Protein AF-A0A2H6HCR6-F1 (afdb_monomer_lite)

pLDDT: mean 75.34, std 10.14, range [51.78, 93.75]

Foldseek 3Di:
DVVVVVCVVVVVVVCCVVVVVVVVCVPPPQPPVNVVVVVCCVVVVVVVVVVVVQCVVDHPVVCVDPAQLNQLVVQLVVVCVVPVDPVVSVVSSVVSSVVRVVVVD

Sequence (105 aa):
MSEFFAYAVVGIGTYFMRSGFILARSDSAMSPVTAQALRFVGPAVLSALVAVAVADGGGITAFVSVRPETLGMLAAIGVAWWKRDVILTVTVGIAAVWILQTFMA

Radius of gyration: 18.73 Å; chains: 1; bounding box: 40×28×48 Å

Secondary structure (DSSP, 8-state):
-HHHHHHHHHHHHHHHHHHHHHHHTTTS---HHHHHHHHTHHHHHHHHHHHHHHHHTTHHHHHHS--HHHHHHHHHHHHHHHH--HHHHHHHHHHHHHHHHHHH-

Structure (mmCIF, N/CA/C/O backbone):
data_AF-A0A2H6HCR6-F1
#
_entry.id   AF-A0A2H6HCR6-F1
#
loop_
_atom_site.group_PDB
_atom_site.id
_atom_site.type_symbol
_atom_site.label_atom_id
_atom_site.label_alt_id
_atom_site.label_comp_id
_atom_site.label_asym_id
_atom_site.label_entity_id
_atom_site.label_seq_id
_atom_site.pdbx_PDB_ins_code
_atom_site.Cartn_x
_atom_site.Cartn_y
_atom_site.Cartn_z
_atom_site.occupancy
_atom_site.B_iso_or_equiv
_atom_site.auth_seq_id
_atom_site.auth_comp_id
_atom_site.auth_asym_id
_atom_site.auth_atom_id
_atom_site.pdbx_PDB_model_num
ATOM 1 N N . MET A 1 1 ? -21.330 -2.407 -21.071 1.00 61.97 1 MET A N 1
ATOM 2 C CA . MET A 1 1 ? -22.376 -2.177 -20.043 1.00 61.97 1 MET A CA 1
ATOM 3 C C . MET A 1 1 ? -22.309 -3.187 -18.888 1.00 61.97 1 MET A C 1
ATOM 5 O O . MET A 1 1 ? -22.628 -2.810 -17.772 1.00 61.97 1 MET A O 1
ATOM 9 N N . SER A 1 2 ? -21.878 -4.438 -19.113 1.00 81.50 2 SER A N 1
ATOM 10 C CA . SER A 1 2 ? -21.773 -5.492 -18.081 1.00 81.50 2 SER A CA 1
ATOM 11 C C . SER A 1 2 ? -20.596 -5.328 -17.111 1.00 81.50 2 SER A C 1
ATOM 13 O O . SER A 1 2 ? -20.726 -5.641 -15.933 1.00 81.50 2 SER A O 1
ATOM 15 N N . GLU A 1 3 ? -19.460 -4.805 -17.573 1.00 85.62 3 GLU A N 1
ATOM 16 C CA . GLU A 1 3 ? -18.246 -4.730 -16.741 1.00 85.62 3 GLU A CA 1
ATOM 17 C C . GLU A 1 3 ? -18.393 -3.742 -15.585 1.00 85.62 3 GLU A C 1
ATOM 19 O O . GLU A 1 3 ? -17.984 -4.018 -14.463 1.00 85.62 3 GLU A O 1
ATOM 24 N N . PHE A 1 4 ? -19.084 -2.625 -15.829 1.00 89.25 4 PHE A N 1
ATOM 25 C CA . PHE A 1 4 ? -19.406 -1.653 -14.789 1.00 89.25 4 PHE A CA 1
ATOM 26 C C . PHE A 1 4 ? -20.231 -2.283 -13.660 1.00 89.25 4 PHE A C 1
ATOM 28 O O . PHE A 1 4 ? -19.981 -2.026 -12.486 1.00 89.25 4 PHE A O 1
ATOM 35 N N . PHE A 1 5 ? -21.178 -3.156 -14.013 1.00 91.56 5 PHE A N 1
ATOM 36 C CA . PHE A 1 5 ? -21.982 -3.876 -13.034 1.00 91.56 5 PHE A CA 1
ATOM 37 C C . PHE A 1 5 ? -21.131 -4.863 -12.224 1.00 91.56 5 PHE A C 1
ATOM 39 O O . PHE A 1 5 ? -21.274 -4.929 -11.007 1.00 91.56 5 PHE A O 1
ATOM 46 N N . ALA A 1 6 ? -20.192 -5.566 -12.867 1.00 90.31 6 ALA A N 1
ATOM 47 C CA . ALA A 1 6 ? -19.258 -6.452 -12.175 1.00 90.31 6 ALA A CA 1
ATOM 48 C C . ALA A 1 6 ? -18.378 -5.688 -11.169 1.00 90.31 6 ALA A C 1
ATOM 50 O O . ALA A 1 6 ? -18.300 -6.083 -10.005 1.00 90.31 6 ALA A O 1
ATOM 51 N N . TYR A 1 7 ? -17.784 -4.557 -11.567 1.00 92.56 7 TYR A N 1
ATOM 52 C CA . TYR A 1 7 ? -16.995 -3.721 -10.654 1.00 92.56 7 TYR A CA 1
ATOM 53 C C . TYR A 1 7 ? -17.834 -3.148 -9.512 1.00 92.56 7 TYR A C 1
ATOM 55 O O . TYR A 1 7 ? -17.372 -3.126 -8.371 1.00 92.56 7 TYR A O 1
ATOM 63 N N . ALA A 1 8 ? -19.074 -2.733 -9.789 1.00 93.00 8 ALA A N 1
ATOM 64 C CA . ALA A 1 8 ? -19.987 -2.253 -8.759 1.00 93.00 8 ALA A CA 1
ATOM 65 C C . ALA A 1 8 ? -20.297 -3.352 -7.731 1.00 93.00 8 ALA A C 1
ATOM 67 O O . ALA A 1 8 ? -20.183 -3.112 -6.532 1.00 93.00 8 ALA A O 1
ATOM 68 N N . VAL A 1 9 ? -20.611 -4.572 -8.180 1.00 93.75 9 VAL A N 1
ATOM 69 C CA . VAL A 1 9 ? -20.882 -5.717 -7.294 1.00 93.75 9 VAL A CA 1
ATOM 70 C C . VAL A 1 9 ? -19.654 -6.075 -6.454 1.00 93.75 9 VAL A C 1
ATOM 72 O O . VAL A 1 9 ? -19.776 -6.233 -5.239 1.00 93.75 9 VAL A O 1
ATOM 75 N N . VAL A 1 10 ? -18.466 -6.148 -7.061 1.00 92.31 10 VAL A N 1
ATOM 76 C CA . VAL A 1 10 ? -17.215 -6.450 -6.341 1.00 92.31 10 VAL A CA 1
ATOM 77 C C . VAL A 1 10 ? -16.872 -5.348 -5.337 1.00 92.31 10 VAL A C 1
ATOM 79 O O . VAL A 1 10 ? -16.521 -5.644 -4.192 1.00 92.31 10 VAL A O 1
ATOM 82 N N . GLY A 1 11 ? -17.002 -4.078 -5.727 1.00 87.94 11 GLY A N 1
ATOM 83 C CA . GLY A 1 11 ? -16.728 -2.934 -4.859 1.00 87.94 11 GLY A CA 1
ATOM 84 C C . GLY A 1 11 ? -17.669 -2.887 -3.658 1.00 87.94 11 GLY A C 1
ATOM 85 O O . GLY A 1 11 ? -17.215 -2.772 -2.518 1.00 87.94 11 GLY A O 1
ATOM 86 N N . ILE A 1 12 ? -18.970 -3.062 -3.901 1.00 91.56 12 ILE A N 1
ATOM 87 C CA . ILE A 1 12 ? -19.993 -3.117 -2.852 1.00 91.56 12 ILE A CA 1
ATOM 88 C C . ILE A 1 12 ? -19.745 -4.314 -1.926 1.00 91.56 12 ILE A C 1
ATOM 90 O O . ILE A 1 12 ? -19.712 -4.143 -0.708 1.00 91.56 12 ILE A O 1
ATOM 94 N N . GLY A 1 13 ? -19.501 -5.505 -2.478 1.00 90.94 13 GLY A N 1
ATOM 95 C CA . GLY A 1 13 ? -19.211 -6.709 -1.695 1.00 90.94 13 GLY A CA 1
ATOM 96 C C . GLY A 1 13 ? -17.974 -6.550 -0.808 1.00 90.94 13 GLY A C 1
ATOM 97 O O . GLY A 1 13 ? -18.022 -6.848 0.384 1.00 90.94 13 GLY A O 1
ATOM 98 N N . THR A 1 14 ? -16.891 -5.991 -1.352 1.00 86.94 14 THR A N 1
ATOM 99 C CA . THR A 1 14 ? -15.653 -5.723 -0.600 1.00 86.94 14 THR A CA 1
ATOM 100 C C . THR A 1 14 ? -15.883 -4.706 0.516 1.00 86.94 14 THR A C 1
ATOM 102 O O . THR A 1 14 ? -15.382 -4.879 1.632 1.00 86.94 14 THR A O 1
ATOM 105 N N . TYR A 1 15 ? -16.663 -3.655 0.238 1.00 84.88 15 TYR A N 1
ATOM 106 C CA . TYR A 1 15 ? -17.020 -2.654 1.236 1.00 84.88 15 TYR A CA 1
ATOM 107 C C . TYR A 1 15 ? -17.812 -3.273 2.385 1.00 84.88 15 TYR A C 1
ATOM 109 O O . TYR A 1 15 ? -17.431 -3.081 3.537 1.00 84.88 15 TYR A O 1
ATOM 117 N N . PHE A 1 16 ? -18.856 -4.052 2.088 1.00 86.50 16 PHE A N 1
ATOM 118 C CA . PHE A 1 16 ? -19.653 -4.740 3.108 1.00 86.50 16 PHE A CA 1
ATOM 119 C C . PHE A 1 16 ? -18.829 -5.735 3.917 1.00 86.50 16 PHE A C 1
ATOM 121 O O . PHE A 1 16 ? -18.986 -5.811 5.133 1.00 86.50 16 PHE A O 1
ATOM 128 N N . MET A 1 17 ? -17.912 -6.458 3.275 1.00 82.06 17 MET A N 1
ATOM 129 C CA . MET A 1 17 ? -17.033 -7.391 3.971 1.00 82.06 17 MET A CA 1
ATOM 130 C C . MET A 1 17 ? -16.120 -6.656 4.960 1.00 82.06 17 MET A C 1
ATOM 132 O O . MET A 1 17 ? -15.976 -7.098 6.093 1.00 82.06 17 MET A O 1
ATOM 136 N N . ARG A 1 18 ? -15.557 -5.495 4.593 1.00 80.69 18 ARG A N 1
ATOM 137 C CA . ARG A 1 18 ? -14.747 -4.681 5.519 1.00 80.69 18 ARG A CA 1
ATOM 138 C C . ARG A 1 18 ? -15.576 -3.982 6.597 1.00 80.69 18 ARG A C 1
ATOM 140 O O . ARG A 1 18 ? -15.180 -3.995 7.759 1.00 80.69 18 ARG A O 1
ATOM 147 N N . SER A 1 19 ? -16.686 -3.346 6.227 1.00 76.44 19 SER A N 1
ATOM 148 C CA . SER A 1 19 ? -17.504 -2.549 7.149 1.00 76.44 19 SER A CA 1
ATOM 149 C C . SER A 1 19 ? -18.314 -3.422 8.103 1.00 76.44 19 SER A C 1
ATOM 151 O O . SER A 1 19 ? -18.473 -3.049 9.262 1.00 76.44 19 SER A O 1
ATOM 153 N N . GLY A 1 20 ? -18.738 -4.610 7.665 1.00 76.75 20 GLY A N 1
ATOM 154 C CA . GLY A 1 20 ? -19.475 -5.573 8.476 1.00 76.75 20 GLY A CA 1
ATOM 155 C C . GLY A 1 20 ? -18.702 -5.996 9.722 1.00 76.75 20 GLY A C 1
ATOM 156 O O . GLY A 1 20 ? -19.254 -5.953 10.816 1.00 76.75 20 GLY A O 1
ATOM 157 N N . PHE A 1 21 ? -17.405 -6.301 9.601 1.00 69.12 21 PHE A N 1
ATOM 158 C CA . PHE A 1 21 ? -16.564 -6.620 10.764 1.00 69.12 21 PHE A CA 1
ATOM 159 C C . PHE A 1 21 ? -16.363 -5.427 11.709 1.00 69.12 21 PHE A C 1
ATOM 161 O O . PHE A 1 21 ? -16.277 -5.617 12.922 1.00 69.12 21 PHE A O 1
ATOM 168 N N . ILE A 1 22 ? -16.296 -4.206 11.172 1.00 72.25 22 ILE A N 1
ATOM 169 C CA . ILE A 1 22 ? -16.089 -2.985 11.964 1.00 72.25 22 ILE A CA 1
ATOM 170 C C . ILE A 1 22 ? -17.365 -2.624 12.738 1.00 72.25 22 ILE A C 1
ATOM 172 O O . ILE A 1 22 ? -17.296 -2.379 13.940 1.00 72.25 22 ILE A O 1
ATOM 176 N N . LEU A 1 23 ? -18.530 -2.642 12.081 1.00 66.38 23 LEU A N 1
ATOM 177 C CA . LEU A 1 23 ? -19.819 -2.332 12.709 1.00 66.38 23 LEU A CA 1
ATOM 178 C C . LEU A 1 23 ? -20.271 -3.433 13.675 1.00 66.38 23 LEU A C 1
ATOM 180 O O . LEU A 1 23 ? -20.725 -3.114 14.769 1.00 66.38 23 LEU A O 1
ATOM 184 N N . ALA A 1 24 ? -20.090 -4.713 13.330 1.00 69.38 24 ALA A N 1
ATOM 185 C CA . ALA A 1 24 ? -20.475 -5.829 14.201 1.00 69.38 24 ALA A CA 1
ATOM 186 C C . ALA A 1 24 ? -19.694 -5.866 15.528 1.00 69.38 24 ALA A C 1
ATOM 188 O O . ALA A 1 24 ? -20.148 -6.476 16.494 1.00 69.38 24 ALA A O 1
ATOM 189 N N . ARG A 1 25 ? -18.520 -5.221 15.595 1.00 59.22 25 ARG A N 1
ATOM 190 C CA . ARG A 1 25 ? -17.706 -5.114 16.817 1.00 59.22 25 ARG A CA 1
ATOM 191 C C . ARG A 1 25 ? -17.771 -3.730 17.473 1.00 59.22 25 ARG A C 1
ATOM 193 O O . ARG A 1 25 ? -17.142 -3.536 18.509 1.00 59.22 25 ARG A O 1
ATOM 200 N N . SER A 1 26 ? -18.543 -2.795 16.915 1.00 61.09 26 SER A N 1
ATOM 201 C CA . SER A 1 26 ? -18.594 -1.400 17.371 1.00 61.09 26 SER A CA 1
ATOM 202 C C . SER A 1 26 ? -19.220 -1.218 18.761 1.00 61.09 26 SER A C 1
ATOM 204 O O . SER A 1 26 ? -18.901 -0.237 19.425 1.00 61.09 26 SER A O 1
ATOM 206 N N . ASP A 1 27 ? -20.073 -2.141 19.217 1.00 60.22 27 ASP A N 1
ATOM 207 C CA . ASP A 1 27 ? -20.738 -2.050 20.532 1.00 60.22 27 ASP A CA 1
ATOM 208 C C . ASP A 1 27 ? -19.830 -2.419 21.717 1.00 60.22 27 ASP A C 1
ATOM 210 O O . ASP A 1 27 ? -20.129 -2.117 22.872 1.00 60.22 27 ASP A O 1
ATOM 214 N N . SER A 1 28 ? -18.696 -3.075 21.465 1.00 59.69 28 SER A N 1
ATOM 215 C CA . SER A 1 28 ? -17.726 -3.379 22.517 1.00 59.69 28 SER A CA 1
ATOM 216 C C . SER A 1 28 ? -16.780 -2.196 22.659 1.00 59.69 28 SER A C 1
ATOM 218 O O . SER A 1 28 ? -16.025 -1.936 21.727 1.00 59.69 28 SER A O 1
ATOM 220 N N . ALA A 1 29 ? -16.812 -1.500 23.804 1.00 60.50 29 ALA A N 1
ATOM 221 C CA . ALA A 1 29 ? -15.923 -0.384 24.138 1.00 60.50 29 ALA A CA 1
ATOM 222 C C . ALA A 1 29 ? -14.511 -0.615 23.571 1.00 60.50 29 ALA A C 1
ATOM 224 O O . ALA A 1 29 ? -13.760 -1.473 24.043 1.00 60.50 29 ALA A O 1
ATOM 225 N N . MET A 1 30 ? -14.203 0.094 22.482 1.00 64.88 30 MET A N 1
ATOM 226 C CA . MET A 1 30 ? -13.015 -0.142 21.671 1.00 64.88 30 MET A CA 1
ATOM 227 C C . MET A 1 30 ? -11.785 0.067 22.559 1.00 64.88 30 MET A C 1
ATOM 229 O O . MET A 1 30 ? -11.526 1.184 23.008 1.00 64.88 30 MET A O 1
ATOM 233 N N . SER A 1 31 ? -11.036 -1.002 22.845 1.00 70.62 31 SER A N 1
ATOM 234 C CA . SER A 1 31 ? -9.812 -0.890 23.641 1.00 70.62 31 SER A CA 1
ATOM 235 C C . SER A 1 31 ? -8.849 0.090 22.954 1.00 70.62 31 SER A C 1
ATOM 237 O O . SER A 1 31 ? -8.699 0.029 21.726 1.00 70.62 31 SER A O 1
ATOM 239 N N . PRO A 1 32 ? -8.161 0.977 23.700 1.00 76.44 32 PRO A N 1
ATOM 240 C CA . PRO A 1 32 ? -7.222 1.945 23.127 1.00 76.44 32 PRO A CA 1
ATOM 241 C C . PRO A 1 32 ? -6.141 1.283 22.255 1.00 76.44 32 PRO A C 1
ATOM 243 O O . PRO A 1 32 ? -5.671 1.883 21.289 1.00 76.44 32 PRO A O 1
ATOM 246 N N . VAL A 1 33 ? -5.807 0.017 22.527 1.00 79.06 33 VAL A N 1
ATOM 247 C CA . VAL A 1 33 ? -4.870 -0.784 21.724 1.00 79.06 33 VAL A CA 1
ATOM 248 C C . VAL A 1 33 ? -5.416 -1.057 20.317 1.00 79.06 33 VAL A C 1
ATOM 250 O O . VAL A 1 33 ? -4.698 -0.895 19.332 1.00 79.06 33 VAL A O 1
ATOM 253 N N . THR A 1 34 ? -6.695 -1.421 20.191 1.00 77.25 34 THR A N 1
ATOM 254 C CA . THR A 1 34 ? -7.331 -1.722 18.898 1.00 77.25 34 THR A CA 1
ATOM 255 C C . THR A 1 34 ? -7.509 -0.461 18.057 1.00 77.25 34 THR A C 1
ATOM 257 O O . THR A 1 34 ? -7.264 -0.491 16.852 1.00 77.25 34 THR A O 1
ATOM 260 N N . ALA A 1 35 ? -7.864 0.666 18.681 1.00 77.69 35 ALA A N 1
ATOM 261 C CA . ALA A 1 35 ? -7.948 1.956 17.995 1.00 77.69 35 ALA A CA 1
ATOM 262 C C . ALA A 1 35 ? -6.578 2.405 17.454 1.00 77.69 35 ALA A C 1
ATOM 264 O O . ALA A 1 35 ? -6.481 2.888 16.323 1.00 77.69 35 ALA A O 1
ATOM 265 N N . GLN A 1 36 ? -5.510 2.191 18.228 1.00 79.25 36 GLN A N 1
ATOM 266 C CA . GLN A 1 36 ? -4.148 2.482 17.787 1.00 79.25 36 GLN A CA 1
ATOM 267 C C . GLN A 1 36 ? -3.704 1.544 16.654 1.00 79.25 36 GLN A C 1
ATOM 269 O O . GLN A 1 36 ? -3.105 2.011 15.689 1.00 79.25 36 GLN A O 1
ATOM 274 N N . ALA A 1 37 ? -4.049 0.255 16.711 1.00 78.44 37 ALA A N 1
ATOM 275 C CA . ALA A 1 37 ? -3.782 -0.690 15.626 1.00 78.44 37 ALA A CA 1
ATOM 276 C C . ALA A 1 37 ? -4.523 -0.314 14.328 1.00 78.44 37 ALA A C 1
ATOM 278 O O . ALA A 1 37 ? -3.932 -0.357 13.248 1.00 78.44 37 ALA A O 1
ATOM 279 N N . LEU A 1 38 ? -5.782 0.135 14.420 1.00 79.25 38 LEU A N 1
ATOM 280 C CA . LEU A 1 38 ? -6.569 0.566 13.258 1.00 79.25 38 LEU A CA 1
ATOM 281 C C . LEU A 1 38 ? -5.947 1.762 12.522 1.00 79.25 38 LEU A C 1
ATOM 283 O O . LEU A 1 38 ? -6.036 1.833 11.297 1.00 79.25 38 LEU A O 1
ATOM 287 N N . ARG A 1 39 ? -5.258 2.667 13.231 1.00 81.81 39 ARG A N 1
ATOM 288 C CA . ARG A 1 39 ? -4.526 3.789 12.608 1.00 81.81 39 ARG A CA 1
ATOM 289 C C . ARG A 1 39 ? -3.392 3.322 11.688 1.00 81.81 39 ARG A C 1
ATOM 291 O O . ARG A 1 39 ? -3.069 4.020 10.731 1.00 81.81 39 ARG A 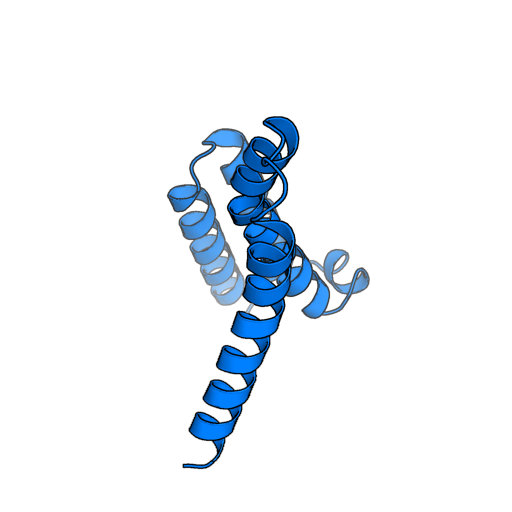O 1
ATOM 298 N N . PHE A 1 40 ? -2.826 2.139 11.930 1.00 81.12 40 PHE A N 1
ATOM 299 C CA . PHE A 1 40 ? -1.775 1.560 11.089 1.00 81.12 40 PHE A CA 1
ATOM 300 C C . PHE A 1 40 ? -2.308 0.736 9.912 1.00 81.12 40 PHE A C 1
ATOM 302 O O . PHE A 1 40 ? -1.528 0.369 9.036 1.00 81.12 40 PHE A O 1
ATOM 309 N N . VAL A 1 41 ? -3.619 0.485 9.830 1.00 81.88 41 VAL A N 1
ATOM 310 C CA . VAL A 1 41 ? -4.206 -0.316 8.742 1.00 81.88 41 VAL A CA 1
ATOM 311 C C . VAL A 1 41 ? -3.982 0.342 7.384 1.00 81.88 41 VAL A C 1
ATOM 313 O O . VAL A 1 41 ? -3.608 -0.350 6.447 1.00 81.88 41 VAL A O 1
ATOM 316 N N . GLY A 1 42 ? -4.152 1.662 7.268 1.00 83.88 42 GLY A N 1
ATOM 317 C CA . GLY A 1 42 ? -3.889 2.394 6.020 1.00 83.88 42 GLY A CA 1
ATOM 318 C C . GLY A 1 42 ? -2.481 2.134 5.459 1.00 83.88 42 GLY A C 1
ATOM 319 O O . GLY A 1 42 ? -2.361 1.559 4.375 1.00 83.88 42 GLY A O 1
ATOM 320 N N . PRO A 1 43 ? -1.411 2.488 6.194 1.00 81.56 43 PRO A N 1
ATOM 321 C CA . PRO A 1 43 ? -0.040 2.237 5.746 1.00 81.56 43 PRO A CA 1
ATOM 322 C C . PRO A 1 43 ? 0.308 0.741 5.619 1.00 81.56 43 PRO A C 1
ATOM 324 O O . PRO A 1 43 ? 1.061 0.372 4.716 1.00 81.56 43 PRO A O 1
ATOM 327 N N . ALA A 1 44 ? -0.265 -0.140 6.448 1.00 84.38 44 ALA A N 1
ATOM 328 C CA . ALA A 1 44 ? -0.050 -1.587 6.341 1.00 84.38 44 ALA A CA 1
ATOM 329 C C . ALA A 1 44 ? -0.664 -2.169 5.059 1.00 84.38 44 ALA A C 1
ATOM 331 O O . ALA A 1 44 ? -0.019 -2.952 4.366 1.00 84.38 44 ALA A O 1
ATOM 332 N N . VAL A 1 45 ? -1.884 -1.752 4.708 1.00 84.38 45 VAL A N 1
ATOM 333 C CA . VAL A 1 45 ? -2.561 -2.174 3.475 1.00 84.38 45 VAL A CA 1
ATOM 334 C C . VAL A 1 45 ? -1.807 -1.665 2.253 1.00 84.38 45 VAL A C 1
ATOM 336 O O . VAL A 1 45 ? -1.598 -2.442 1.329 1.00 84.38 45 VAL A O 1
ATOM 339 N N . LEU A 1 46 ? -1.349 -0.408 2.247 1.00 81.06 46 LEU A N 1
ATOM 340 C CA . LEU A 1 46 ? -0.517 0.106 1.151 1.00 81.06 46 LEU A CA 1
ATOM 341 C C . LEU A 1 46 ? 0.763 -0.722 0.980 1.00 81.06 46 LEU A C 1
ATOM 343 O O . LEU A 1 46 ? 1.096 -1.107 -0.136 1.00 81.06 46 LEU A O 1
ATOM 347 N N . SER A 1 47 ? 1.434 -1.062 2.083 1.00 81.50 47 SER A N 1
ATOM 348 C CA . SER A 1 47 ? 2.632 -1.914 2.056 1.00 81.50 47 SER A CA 1
ATOM 349 C C . SER A 1 47 ? 2.329 -3.314 1.511 1.00 81.50 47 SER A C 1
ATOM 351 O O . SER A 1 47 ? 3.077 -3.833 0.686 1.00 81.50 47 SER A O 1
ATOM 353 N N . ALA A 1 48 ? 1.208 -3.910 1.925 1.00 84.44 48 ALA A N 1
ATOM 354 C CA . ALA A 1 48 ? 0.774 -5.218 1.448 1.00 84.44 48 ALA A CA 1
ATOM 355 C C . ALA A 1 48 ? 0.417 -5.204 -0.046 1.00 84.44 48 ALA A C 1
ATOM 357 O O . ALA A 1 48 ? 0.797 -6.121 -0.766 1.00 84.44 48 ALA A O 1
ATOM 358 N N . LEU A 1 49 ? -0.262 -4.157 -0.527 1.00 83.00 49 LEU A N 1
ATOM 359 C CA . LEU A 1 49 ? -0.583 -3.993 -1.947 1.00 83.00 49 LEU A CA 1
ATOM 360 C C . LEU A 1 49 ? 0.682 -3.893 -2.797 1.00 83.00 49 LEU A C 1
ATOM 362 O O . LEU A 1 49 ? 0.770 -4.558 -3.823 1.00 83.00 49 LEU A O 1
ATOM 366 N N . VAL A 1 50 ? 1.673 -3.115 -2.352 1.00 76.62 50 VAL A N 1
ATOM 367 C CA . VAL A 1 50 ? 2.976 -3.037 -3.028 1.00 76.62 50 VAL A CA 1
ATOM 368 C C . VAL A 1 50 ? 3.666 -4.400 -3.020 1.00 76.62 50 VAL A C 1
ATOM 370 O O . VAL A 1 50 ? 4.147 -4.841 -4.058 1.00 76.62 50 VAL A O 1
ATOM 373 N N . ALA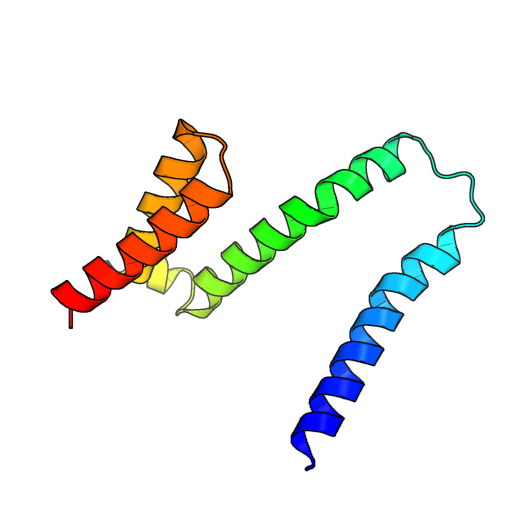 A 1 51 ? 3.673 -5.101 -1.884 1.00 78.25 51 ALA A N 1
ATOM 374 C CA . ALA A 1 51 ? 4.280 -6.425 -1.784 1.00 78.25 51 ALA A CA 1
ATOM 375 C C . ALA A 1 51 ? 3.636 -7.436 -2.748 1.00 78.25 51 ALA A C 1
ATOM 377 O O . ALA A 1 51 ? 4.351 -8.157 -3.440 1.00 78.25 51 ALA A O 1
ATOM 378 N N . VAL A 1 52 ? 2.301 -7.456 -2.835 1.00 78.12 52 VAL A N 1
ATOM 379 C CA . VAL A 1 52 ? 1.566 -8.320 -3.770 1.00 78.12 52 VAL A CA 1
ATOM 380 C C . VAL A 1 52 ? 1.834 -7.914 -5.216 1.00 78.12 52 VAL A C 1
ATOM 382 O O . VAL A 1 52 ? 2.143 -8.781 -6.022 1.00 78.12 52 VAL A O 1
ATOM 385 N N . ALA A 1 53 ? 1.789 -6.619 -5.542 1.00 74.94 53 ALA A N 1
ATOM 386 C CA . ALA A 1 53 ? 2.045 -6.130 -6.897 1.00 74.94 53 ALA A CA 1
ATOM 387 C C . ALA A 1 53 ? 3.438 -6.525 -7.409 1.00 74.94 53 ALA A C 1
ATOM 389 O O . ALA A 1 53 ? 3.598 -6.867 -8.577 1.00 74.94 53 ALA A O 1
ATOM 390 N N . VAL A 1 54 ? 4.443 -6.519 -6.531 1.00 68.25 54 VAL A N 1
ATOM 391 C CA . VAL A 1 54 ? 5.786 -6.985 -6.889 1.00 68.25 54 VAL A CA 1
ATOM 392 C C . VAL A 1 54 ? 5.830 -8.512 -6.999 1.00 68.25 54 VAL A C 1
ATOM 394 O O . VAL A 1 54 ? 6.457 -9.042 -7.914 1.00 68.25 54 VAL A O 1
ATOM 397 N N . ALA A 1 55 ? 5.164 -9.234 -6.094 1.00 70.19 55 ALA A N 1
ATOM 398 C CA . ALA A 1 55 ? 5.149 -10.696 -6.103 1.00 70.19 55 ALA A CA 1
ATOM 399 C C . ALA A 1 55 ? 4.443 -11.286 -7.340 1.00 70.19 55 ALA A C 1
ATOM 401 O O . ALA A 1 55 ? 4.900 -12.296 -7.880 1.00 70.19 55 ALA A O 1
ATOM 402 N N . ASP A 1 56 ? 3.369 -10.649 -7.810 1.00 66.31 56 ASP A N 1
ATOM 403 C CA . ASP A 1 56 ? 2.562 -11.105 -8.951 1.00 66.31 56 ASP A CA 1
ATOM 404 C C . ASP A 1 56 ? 3.292 -10.929 -10.301 1.00 66.31 56 ASP A C 1
ATOM 406 O O . ASP A 1 56 ? 3.001 -11.617 -11.274 1.00 66.31 56 ASP A O 1
ATOM 410 N N . GLY A 1 57 ? 4.336 -10.088 -10.355 1.00 59.28 57 GLY A N 1
ATOM 411 C CA . GLY A 1 57 ? 5.168 -9.862 -11.548 1.00 59.28 57 GLY A CA 1
ATOM 412 C C . GLY A 1 57 ? 6.045 -11.049 -11.997 1.00 59.28 57 GLY A C 1
ATOM 413 O O . GLY A 1 57 ? 6.730 -10.941 -13.020 1.00 59.28 57 GLY A O 1
ATOM 414 N N . GLY A 1 58 ? 6.038 -12.172 -11.266 1.00 56.12 58 GLY A N 1
ATOM 415 C CA . GLY A 1 58 ? 6.713 -13.426 -11.645 1.00 56.12 58 GLY A CA 1
ATOM 416 C C . GLY A 1 58 ? 7.269 -14.270 -10.484 1.00 56.12 58 GLY A C 1
ATOM 417 O O . GLY A 1 58 ? 8.199 -15.056 -10.687 1.00 56.12 58 GLY A O 1
ATOM 418 N N . GLY A 1 59 ? 6.732 -14.112 -9.267 1.00 54.31 59 GLY A N 1
ATOM 419 C CA . GLY A 1 59 ? 7.128 -14.870 -8.076 1.00 54.31 59 GLY A CA 1
ATOM 420 C C . GLY A 1 59 ? 8.498 -14.479 -7.505 1.00 54.31 59 GLY A C 1
ATOM 421 O O . GLY A 1 59 ? 9.181 -13.592 -8.011 1.00 54.31 59 GLY A O 1
ATOM 422 N N . ILE A 1 60 ? 8.946 -15.173 -6.449 1.00 51.78 60 ILE A N 1
ATOM 423 C CA . ILE A 1 60 ? 10.279 -14.981 -5.824 1.00 51.78 60 ILE A CA 1
ATOM 424 C C . ILE A 1 60 ? 11.414 -15.133 -6.861 1.00 51.78 60 ILE A C 1
ATOM 426 O O . ILE A 1 60 ? 12.472 -14.524 -6.746 1.00 51.78 60 ILE A O 1
ATOM 430 N N . THR A 1 61 ? 11.172 -15.885 -7.933 1.00 51.94 61 THR A N 1
ATOM 431 C CA . THR A 1 61 ? 12.072 -16.037 -9.083 1.00 51.94 61 THR A CA 1
ATOM 432 C C . THR A 1 61 ? 12.234 -14.764 -9.920 1.00 51.94 61 THR A C 1
ATOM 434 O O . THR A 1 61 ? 13.313 -14.537 -10.467 1.00 51.94 61 THR A O 1
ATOM 437 N N . ALA A 1 62 ? 11.223 -13.890 -9.983 1.00 53.06 62 ALA A N 1
ATOM 438 C CA . ALA A 1 62 ? 11.337 -12.586 -10.638 1.00 53.06 62 ALA A CA 1
ATOM 439 C C . ALA A 1 62 ? 12.197 -11.599 -9.840 1.00 53.06 62 ALA A C 1
ATOM 441 O O . ALA A 1 62 ? 12.857 -10.766 -10.451 1.00 53.06 62 ALA A O 1
ATOM 442 N N . PHE A 1 63 ? 12.274 -11.738 -8.510 1.00 52.12 63 PHE A N 1
ATOM 443 C CA . PHE A 1 63 ? 13.203 -10.953 -7.683 1.00 52.12 63 PHE A CA 1
ATOM 444 C C . PHE A 1 63 ? 14.676 -11.260 -7.981 1.00 52.12 63 PHE A C 1
ATOM 446 O O . PHE A 1 63 ? 15.529 -10.401 -7.777 1.00 52.12 63 PHE A O 1
ATOM 453 N N . VAL A 1 64 ? 14.978 -12.471 -8.460 1.00 55.28 64 VAL A N 1
ATOM 454 C CA . VAL A 1 64 ? 16.346 -12.897 -8.806 1.00 55.28 64 VAL A CA 1
ATOM 455 C C . VAL A 1 64 ? 16.760 -12.397 -10.195 1.00 55.28 64 VAL A C 1
ATOM 457 O O . VAL A 1 64 ? 17.948 -12.252 -10.473 1.00 55.28 64 VAL A O 1
ATOM 460 N N . SER A 1 65 ? 15.797 -12.088 -11.066 1.00 59.53 65 SER A N 1
ATOM 461 C CA . SER A 1 65 ? 16.080 -11.517 -12.383 1.00 59.53 65 SER A CA 1
ATOM 462 C C . SER A 1 65 ? 16.256 -9.999 -12.286 1.00 59.53 65 SER A C 1
ATOM 464 O O . SER A 1 65 ? 15.433 -9.298 -11.693 1.00 59.53 65 SER A O 1
ATOM 466 N N . VAL A 1 66 ? 17.325 -9.474 -12.892 1.00 65.44 66 VAL A N 1
ATOM 467 C CA . VAL A 1 66 ? 17.580 -8.027 -12.994 1.00 65.44 66 VAL A CA 1
ATOM 468 C C . VAL A 1 66 ? 16.591 -7.434 -13.995 1.00 65.44 66 VAL A C 1
ATOM 470 O O . VAL A 1 66 ? 16.880 -7.320 -15.183 1.00 65.44 66 VAL A O 1
ATOM 473 N N . ARG A 1 67 ? 15.387 -7.121 -13.519 1.00 67.25 67 ARG A N 1
ATOM 474 C CA . ARG A 1 67 ? 14.329 -6.492 -14.303 1.00 67.25 67 ARG A CA 1
ATOM 475 C C . ARG A 1 67 ? 14.160 -5.022 -13.896 1.00 67.25 67 ARG A C 1
ATOM 477 O O . ARG A 1 67 ? 14.465 -4.661 -12.756 1.00 67.25 67 ARG A O 1
ATOM 484 N N . PRO A 1 68 ? 13.635 -4.163 -14.786 1.00 68.31 68 PRO A N 1
ATOM 485 C CA . PRO A 1 68 ? 13.351 -2.762 -14.475 1.00 68.31 68 PRO A CA 1
ATOM 486 C C . PRO A 1 68 ? 12.499 -2.580 -13.213 1.00 68.31 68 PRO A C 1
ATOM 488 O O . PRO A 1 68 ? 12.721 -1.646 -12.443 1.00 68.31 68 PRO A O 1
ATOM 491 N N . GLU A 1 69 ? 11.542 -3.483 -12.970 1.00 69.88 69 GLU A N 1
ATOM 492 C CA . GLU A 1 69 ? 10.627 -3.369 -11.834 1.00 69.8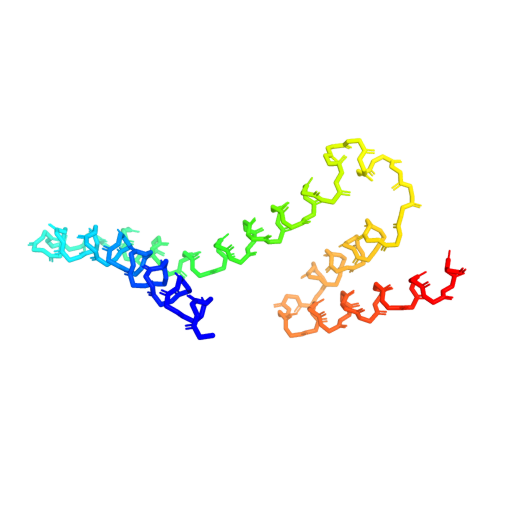8 69 GLU A CA 1
ATOM 493 C C . GLU A 1 69 ? 11.327 -3.630 -10.488 1.00 69.88 69 GLU A C 1
ATOM 495 O O . GLU A 1 69 ? 11.053 -2.936 -9.507 1.00 69.88 69 GLU A O 1
ATOM 500 N N . THR A 1 70 ? 12.275 -4.575 -10.434 1.00 70.88 70 THR A N 1
ATOM 501 C CA . THR A 1 70 ? 13.007 -4.905 -9.197 1.00 70.88 70 THR A CA 1
ATOM 502 C C . THR A 1 70 ? 14.010 -3.814 -8.828 1.00 70.88 70 THR A C 1
ATOM 504 O O . THR A 1 70 ? 14.108 -3.427 -7.661 1.00 70.88 70 THR A O 1
ATOM 507 N N . LEU A 1 71 ? 14.690 -3.236 -9.822 1.00 73.31 71 LEU A N 1
ATOM 508 C CA . LEU A 1 71 ? 15.570 -2.079 -9.634 1.00 73.31 71 LEU A CA 1
ATOM 509 C C . LEU A 1 71 ? 14.789 -0.817 -9.227 1.00 73.31 71 LEU A C 1
ATOM 511 O O . LEU A 1 71 ? 15.212 -0.102 -8.316 1.00 73.31 71 LEU A O 1
ATOM 515 N N . GLY A 1 72 ? 13.623 -0.572 -9.835 1.00 73.94 72 GLY A N 1
ATOM 516 C CA . GLY A 1 72 ? 12.735 0.529 -9.449 1.00 73.94 72 GLY A CA 1
ATOM 517 C C . GLY A 1 72 ? 12.223 0.402 -8.010 1.00 73.94 72 GLY A C 1
ATOM 518 O O . GLY A 1 72 ? 12.195 1.386 -7.267 1.00 73.94 72 GLY A O 1
ATOM 519 N N . MET A 1 73 ? 11.901 -0.819 -7.572 1.00 73.00 73 MET A N 1
ATOM 520 C CA . MET A 1 73 ? 11.514 -1.098 -6.187 1.00 73.00 73 MET A CA 1
ATOM 521 C C . MET A 1 73 ? 12.660 -0.845 -5.200 1.00 73.00 73 MET A C 1
ATOM 523 O O . MET A 1 73 ? 12.438 -0.215 -4.166 1.00 73.00 73 MET A O 1
ATOM 527 N N . LEU A 1 74 ? 13.884 -1.291 -5.503 1.00 79.31 74 LEU A N 1
ATOM 528 C CA . LEU A 1 74 ? 15.051 -1.035 -4.649 1.00 79.31 74 LEU A CA 1
ATOM 529 C C . LEU A 1 74 ? 15.333 0.466 -4.508 1.00 79.31 74 LEU A C 1
ATOM 531 O O . LEU A 1 74 ? 15.594 0.938 -3.399 1.00 79.31 74 LEU A O 1
ATOM 535 N N . ALA A 1 75 ? 15.214 1.224 -5.601 1.00 76.81 75 ALA A N 1
ATOM 536 C CA . ALA A 1 75 ? 15.335 2.679 -5.571 1.00 76.81 75 ALA A CA 1
ATOM 537 C C . ALA A 1 75 ? 14.250 3.319 -4.688 1.00 76.81 75 ALA A C 1
ATOM 539 O O . ALA A 1 75 ? 14.560 4.158 -3.840 1.00 76.81 75 ALA A O 1
ATOM 540 N N . ALA A 1 76 ? 12.993 2.880 -4.822 1.00 73.94 76 ALA A N 1
ATOM 541 C CA . ALA A 1 76 ? 11.893 3.354 -3.986 1.00 73.94 76 ALA A CA 1
ATOM 542 C C . ALA A 1 76 ? 12.133 3.051 -2.496 1.00 73.94 76 ALA A C 1
ATOM 544 O O . ALA A 1 76 ? 11.979 3.939 -1.660 1.00 73.94 76 ALA A O 1
ATOM 545 N N . ILE A 1 77 ? 12.578 1.837 -2.153 1.00 76.75 77 ILE A N 1
ATOM 546 C CA . ILE A 1 77 ? 12.922 1.462 -0.771 1.00 76.75 77 ILE A CA 1
ATOM 547 C C . ILE A 1 77 ? 14.054 2.349 -0.238 1.00 76.75 77 ILE A C 1
ATOM 549 O O . ILE A 1 77 ? 13.951 2.860 0.878 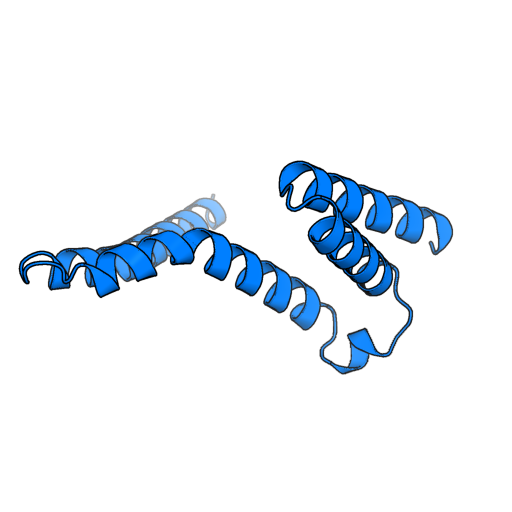1.00 76.75 77 ILE A O 1
ATOM 553 N N . GLY A 1 78 ? 15.095 2.594 -1.037 1.00 79.62 78 GLY A N 1
ATOM 554 C CA . GLY A 1 78 ? 16.198 3.480 -0.661 1.00 79.62 78 GLY A CA 1
ATOM 555 C C . GLY A 1 78 ? 15.729 4.902 -0.336 1.00 79.62 78 GLY A C 1
ATOM 556 O O . GLY A 1 78 ? 16.105 5.463 0.696 1.00 79.62 78 GLY A O 1
ATOM 557 N N . VAL A 1 79 ? 14.843 5.472 -1.158 1.00 74.81 79 VAL A N 1
ATOM 558 C CA . VAL A 1 79 ? 14.278 6.810 -0.909 1.00 74.81 79 VAL A CA 1
ATOM 559 C C . VAL A 1 79 ? 13.347 6.825 0.304 1.00 74.81 79 VAL A C 1
ATOM 561 O O . VAL A 1 79 ? 13.395 7.776 1.093 1.00 74.81 79 VAL A O 1
ATOM 564 N N . ALA A 1 80 ? 12.562 5.762 0.504 1.00 74.06 80 ALA A N 1
ATOM 565 C CA . ALA A 1 80 ? 11.682 5.617 1.663 1.00 74.06 80 ALA A CA 1
ATOM 566 C C . ALA A 1 80 ? 12.468 5.715 2.979 1.00 74.06 80 ALA A C 1
ATOM 568 O O . ALA A 1 80 ? 12.046 6.397 3.917 1.00 74.06 80 ALA A O 1
ATOM 569 N 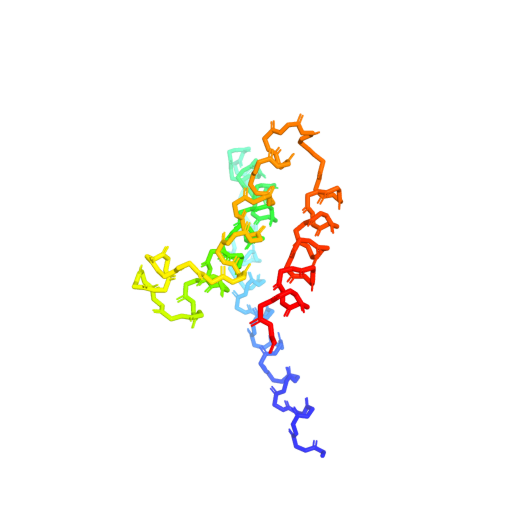N . TRP A 1 81 ? 13.635 5.064 3.031 1.00 76.94 81 TRP A N 1
ATOM 570 C CA . TRP A 1 81 ? 14.511 5.053 4.203 1.00 76.94 81 TRP A CA 1
ATOM 571 C C . TRP A 1 81 ? 15.178 6.404 4.457 1.00 76.94 81 TRP A C 1
ATOM 573 O O . TRP A 1 81 ? 15.450 6.742 5.608 1.00 76.94 81 TRP A O 1
ATOM 583 N N . TRP A 1 82 ? 15.413 7.194 3.408 1.00 72.06 82 TRP A N 1
ATOM 584 C CA . TRP A 1 82 ? 16.157 8.444 3.524 1.00 72.06 82 TRP A CA 1
ATOM 585 C C . TRP A 1 82 ? 15.283 9.642 3.904 1.00 72.06 82 TRP A C 1
ATOM 587 O O . TRP A 1 82 ? 15.669 10.449 4.748 1.00 72.06 82 TRP A O 1
ATOM 597 N N . LYS A 1 83 ? 14.093 9.766 3.303 1.00 70.44 83 LYS A N 1
ATOM 598 C CA . LYS A 1 83 ? 13.237 10.954 3.472 1.00 70.44 83 LYS A CA 1
ATOM 599 C C . LYS A 1 83 ? 12.009 10.736 4.351 1.00 70.44 83 LYS A C 1
ATOM 601 O O . LYS A 1 83 ? 11.430 11.728 4.783 1.00 70.44 83 LYS A O 1
ATOM 606 N N . ARG A 1 84 ? 11.604 9.483 4.615 1.00 71.75 84 ARG A N 1
ATOM 607 C CA . ARG A 1 84 ? 10.333 9.135 5.293 1.00 71.75 84 ARG A CA 1
ATOM 608 C C . ARG A 1 84 ? 9.105 9.874 4.719 1.00 71.75 84 ARG A C 1
ATOM 610 O O . ARG A 1 84 ? 8.101 10.028 5.408 1.00 71.75 84 ARG A O 1
ATOM 617 N N . ASP A 1 85 ? 9.184 10.307 3.460 1.00 75.38 85 ASP A N 1
ATOM 618 C CA . ASP A 1 85 ? 8.154 11.073 2.759 1.00 75.38 85 ASP A CA 1
ATOM 619 C C . ASP A 1 85 ? 7.544 10.207 1.656 1.00 75.38 85 ASP A C 1
ATOM 621 O O . ASP A 1 85 ? 8.200 9.858 0.670 1.00 75.38 85 ASP A O 1
ATOM 625 N N . VAL A 1 86 ? 6.274 9.850 1.838 1.00 73.81 86 VAL A N 1
ATOM 626 C CA . VAL A 1 86 ? 5.538 8.941 0.952 1.00 73.81 86 VAL A CA 1
ATOM 627 C C . VAL A 1 86 ? 5.427 9.504 -0.467 1.00 73.81 86 VAL A C 1
ATOM 629 O O . VAL A 1 86 ? 5.575 8.746 -1.424 1.00 73.81 86 VAL A O 1
ATOM 632 N N . ILE A 1 87 ? 5.232 10.818 -0.627 1.00 79.56 87 ILE A N 1
ATOM 633 C CA . ILE A 1 87 ? 5.045 11.436 -1.949 1.00 79.56 87 ILE A CA 1
ATOM 634 C C . ILE A 1 87 ? 6.343 11.345 -2.751 1.00 79.56 87 ILE A C 1
ATOM 636 O O . ILE A 1 87 ? 6.333 10.924 -3.910 1.00 79.56 87 ILE A O 1
ATOM 640 N N . LEU A 1 88 ? 7.472 11.672 -2.118 1.00 76.12 88 LEU A N 1
ATOM 641 C CA . LEU A 1 88 ? 8.795 11.530 -2.730 1.00 76.12 88 LEU A CA 1
ATOM 642 C C . LEU A 1 88 ? 9.103 10.074 -3.075 1.00 76.12 88 LEU A C 1
ATOM 644 O O . LEU A 1 88 ? 9.593 9.793 -4.165 1.00 76.12 88 LEU A O 1
ATOM 648 N N . THR A 1 89 ? 8.772 9.149 -2.176 1.00 78.75 89 THR A N 1
ATOM 649 C CA . THR A 1 89 ? 9.016 7.716 -2.377 1.00 78.75 89 THR A CA 1
ATOM 650 C C . THR A 1 89 ? 8.288 7.189 -3.614 1.00 78.75 89 THR A C 1
ATOM 652 O O . THR A 1 89 ? 8.887 6.521 -4.455 1.00 78.75 89 THR A O 1
ATOM 655 N N . VAL A 1 90 ? 7.002 7.528 -3.749 1.00 76.62 90 VAL A N 1
ATOM 656 C CA . VAL A 1 90 ? 6.170 7.109 -4.885 1.00 76.62 90 VAL A CA 1
ATOM 657 C C . VAL A 1 90 ? 6.643 7.768 -6.177 1.00 76.62 90 VAL A C 1
ATOM 659 O O . VAL A 1 90 ? 6.812 7.084 -7.183 1.00 76.62 90 VAL A O 1
ATOM 662 N N . THR A 1 91 ? 6.911 9.075 -6.149 1.00 83.56 91 THR A N 1
ATOM 663 C CA . THR A 1 91 ? 7.342 9.822 -7.341 1.00 83.56 91 THR A CA 1
ATOM 664 C C . THR A 1 91 ? 8.672 9.295 -7.873 1.00 83.56 91 THR A C 1
ATOM 666 O O . THR A 1 91 ? 8.803 9.055 -9.072 1.00 83.56 91 THR A O 1
ATOM 669 N N . VAL A 1 92 ? 9.643 9.051 -6.986 1.00 82.69 92 VAL A N 1
ATOM 670 C CA . VAL A 1 92 ? 10.939 8.482 -7.377 1.00 82.69 92 VAL A CA 1
ATOM 671 C C . VAL A 1 92 ? 10.788 7.038 -7.847 1.00 82.69 92 VAL A C 1
ATOM 673 O O . VAL A 1 92 ? 11.403 6.677 -8.844 1.00 82.69 92 VAL A O 1
ATOM 676 N N . GLY A 1 93 ? 9.955 6.226 -7.190 1.00 78.31 93 GLY A N 1
ATOM 677 C CA . GLY A 1 93 ? 9.694 4.852 -7.622 1.00 78.31 93 GLY A CA 1
ATOM 678 C C . GLY A 1 93 ? 9.127 4.780 -9.041 1.00 78.31 93 GLY A C 1
ATOM 679 O O . GLY A 1 93 ? 9.655 4.048 -9.876 1.00 78.31 93 GLY A O 1
ATOM 680 N N . ILE A 1 94 ? 8.108 5.592 -9.344 1.00 82.75 94 ILE A N 1
ATOM 681 C CA . ILE A 1 94 ? 7.516 5.671 -10.690 1.00 82.75 94 ILE A CA 1
ATOM 682 C C . ILE A 1 94 ? 8.557 6.155 -11.704 1.00 82.75 94 ILE A C 1
ATOM 684 O O . ILE A 1 94 ? 8.735 5.520 -12.743 1.00 82.75 94 ILE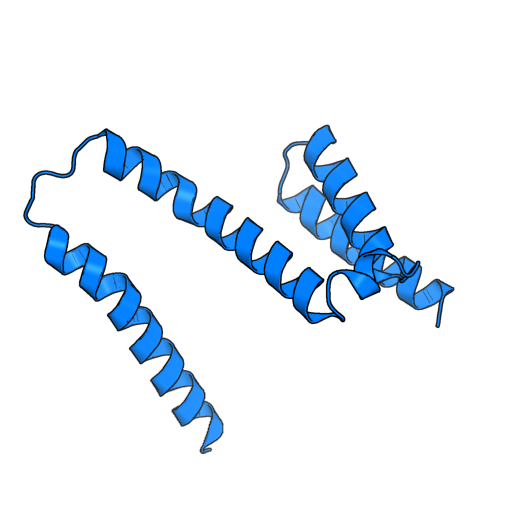 A O 1
ATOM 688 N N . ALA A 1 95 ? 9.279 7.236 -11.392 1.00 84.06 95 ALA A N 1
ATOM 689 C CA . ALA A 1 95 ? 10.303 7.783 -12.279 1.00 84.06 95 ALA A CA 1
ATOM 690 C C . ALA A 1 95 ? 11.427 6.772 -12.562 1.00 84.06 95 ALA A C 1
ATOM 692 O O . ALA A 1 95 ? 11.840 6.621 -13.709 1.00 84.06 95 ALA A O 1
ATOM 693 N N . ALA A 1 96 ? 11.888 6.041 -11.544 1.00 80.88 96 ALA A N 1
ATOM 694 C CA . ALA A 1 96 ? 12.917 5.017 -11.691 1.00 80.88 96 ALA A CA 1
ATOM 695 C C . ALA A 1 96 ? 12.450 3.878 -12.605 1.00 80.88 96 ALA A C 1
ATOM 697 O O . ALA A 1 96 ? 13.177 3.506 -13.523 1.00 80.88 96 ALA A O 1
ATOM 698 N N . VAL A 1 97 ? 11.227 3.370 -12.407 1.00 77.19 97 VAL A N 1
ATOM 699 C CA . VAL A 1 97 ? 10.653 2.329 -13.276 1.00 77.19 97 VAL A CA 1
ATOM 700 C C . VAL A 1 97 ? 10.568 2.815 -14.723 1.00 77.19 97 VAL A C 1
ATOM 702 O O . VAL A 1 97 ? 10.967 2.087 -15.626 1.00 77.19 97 VAL A O 1
ATOM 705 N N . TRP A 1 98 ? 10.111 4.046 -14.955 1.00 82.81 98 TRP A N 1
ATOM 706 C CA . TRP A 1 98 ? 9.981 4.612 -16.302 1.00 82.81 98 TRP A CA 1
ATOM 707 C C . TRP A 1 98 ? 11.325 4.775 -17.013 1.00 82.81 98 TRP A C 1
ATOM 709 O O . TRP A 1 98 ? 11.454 4.422 -18.186 1.00 82.81 98 TRP A O 1
ATOM 719 N N . ILE A 1 99 ? 12.335 5.282 -16.301 1.00 81.81 99 ILE A N 1
ATOM 720 C CA . ILE A 1 99 ? 13.692 5.443 -16.835 1.00 81.81 99 ILE A CA 1
ATOM 721 C C . ILE A 1 99 ? 14.285 4.075 -17.177 1.00 81.81 99 ILE A C 1
ATOM 723 O O . ILE A 1 99 ? 14.842 3.902 -18.259 1.00 81.81 99 ILE A O 1
ATOM 727 N N . LEU A 1 100 ? 14.135 3.094 -16.285 1.00 79.00 100 LEU A N 1
ATOM 728 C CA . LEU A 1 100 ? 14.667 1.748 -16.490 1.00 79.00 100 LEU A CA 1
ATOM 729 C C . LEU A 1 100 ? 13.952 1.010 -17.624 1.00 79.00 100 LEU A C 1
ATOM 731 O O . LEU A 1 100 ? 14.617 0.347 -18.411 1.00 79.00 100 LEU A O 1
ATOM 735 N N . GLN A 1 101 ? 12.631 1.157 -17.751 1.00 78.62 101 GLN A N 1
ATOM 736 C CA . GLN A 1 101 ? 11.879 0.611 -18.884 1.00 78.62 101 GLN A CA 1
ATOM 737 C C . GLN A 1 101 ? 12.301 1.257 -20.205 1.00 78.62 101 GLN A C 1
ATOM 739 O O . GLN A 1 101 ? 12.464 0.548 -21.183 1.00 78.62 101 GLN A O 1
ATOM 744 N N . THR A 1 102 ? 12.540 2.571 -20.234 1.00 80.06 102 THR A N 1
ATOM 745 C CA . THR A 1 102 ? 13.041 3.262 -21.436 1.00 80.06 102 THR A CA 1
ATOM 746 C C . THR A 1 102 ? 14.450 2.815 -21.828 1.00 80.06 102 THR A C 1
ATOM 748 O O . THR A 1 102 ? 14.748 2.726 -23.012 1.00 80.06 102 THR A O 1
ATOM 751 N N . PHE A 1 103 ? 15.329 2.553 -20.858 1.00 75.56 103 PHE A N 1
ATOM 752 C CA . PHE A 1 103 ? 16.710 2.137 -21.132 1.00 75.56 103 PHE A CA 1
ATOM 753 C C . PHE A 1 103 ? 16.865 0.639 -21.440 1.00 75.56 103 PHE A C 1
ATOM 755 O O . PHE A 1 103 ? 17.866 0.265 -22.045 1.00 75.56 103 PHE A O 1
ATOM 762 N N . MET A 1 104 ? 15.937 -0.214 -20.985 1.00 66.31 104 MET A N 1
ATOM 763 C CA . MET A 1 104 ? 15.977 -1.675 -21.178 1.00 66.31 104 MET A CA 1
ATOM 764 C C . MET A 1 104 ? 14.971 -2.211 -22.215 1.00 66.31 104 MET A C 1
ATOM 766 O O . MET A 1 104 ? 14.961 -3.422 -22.441 1.00 66.31 104 MET A O 1
ATOM 770 N N . ALA A 1 105 ? 14.127 -1.359 -22.804 1.00 55.59 105 ALA A N 1
ATOM 771 C CA . ALA A 1 105 ? 13.270 -1.693 -23.949 1.00 55.59 105 ALA A CA 1
ATOM 772 C C . ALA A 1 105 ? 14.038 -1.574 -25.272 1.00 55.59 105 ALA A C 1
ATOM 774 O O . ALA A 1 105 ? 13.741 -2.384 -26.179 1.00 55.59 105 ALA A O 1
#